Protein AF-A0A7S2V1T2-F1 (afdb_monomer_lite)

Secondary structure (DSSP, 8-state):
---TTS--S--S--HHHHHHHHHHHHHHHHHHHHS-HHHHHHHHHHHHHHHHHHHHHHHHT-----HHHHHHHHHHHHHHHHHHHHGGGTT---------------

Radius of gyration: 19.68 Å; chains: 1; bounding box: 67×36×44 Å

pLDDT: mean 87.93, std 12.63, range [47.47, 97.62]

Organism: NCBI:txid94617

Sequence (106 aa):
STSWGSLTMVGEESEYVRSLSEAVRAYVPTVRQLLSPIFFRTFCDKFATSFLLSYLGHIQRQKRINEMGTQQLLLDAYNVKTLLLTLPTTGIEDTGDDDEPAPTVP

InterPro domains:
  IPR039766 Vacuolar protein sorting-associated protein 53 [PTHR12820] (2-92)

Structure (mmCIF, N/CA/C/O backbone):
data_AF-A0A7S2V1T2-F1
#
_entry.id   AF-A0A7S2V1T2-F1
#
loop_
_atom_site.group_PDB
_atom_site.id
_atom_site.type_symbol
_atom_site.label_atom_id
_atom_site.label_alt_id
_atom_site.label_comp_id
_atom_site.label_asym_id
_atom_site.label_entity_id
_atom_site.label_seq_id
_atom_site.pdbx_PDB_ins_code
_atom_site.Cartn_x
_atom_site.Cartn_y
_atom_site.Cartn_z
_atom_site.occupancy
_atom_site.B_iso_or_equiv
_atom_site.auth_seq_id
_atom_site.auth_comp_id
_atom_site.auth_asym_id
_atom_site.auth_atom_id
_atom_site.pdbx_PDB_model_num
ATOM 1 N N . SER A 1 1 ? 3.665 -11.897 -12.465 1.00 59.91 1 SER A N 1
ATOM 2 C CA . SER A 1 1 ? 4.420 -10.683 -12.088 1.00 59.91 1 SER A CA 1
ATOM 3 C C . SER A 1 1 ? 4.460 -9.736 -13.271 1.00 59.91 1 SER A C 1
ATOM 5 O O . SER A 1 1 ? 4.668 -10.203 -14.385 1.00 59.91 1 SER A O 1
ATOM 7 N N . THR A 1 2 ? 4.288 -8.434 -13.047 1.00 74.81 2 THR A N 1
ATOM 8 C CA . THR A 1 2 ? 4.375 -7.412 -14.103 1.00 74.81 2 THR A CA 1
ATOM 9 C C . THR A 1 2 ? 5.803 -7.299 -14.637 1.00 74.81 2 THR A C 1
ATOM 11 O O . THR A 1 2 ? 6.754 -7.217 -13.858 1.00 74.81 2 THR A O 1
ATOM 14 N N . SER A 1 3 ? 5.970 -7.308 -15.961 1.00 82.56 3 SER A N 1
ATOM 15 C CA . SER A 1 3 ? 7.276 -7.135 -16.605 1.00 82.56 3 SER A CA 1
ATOM 16 C C . SER A 1 3 ? 7.571 -5.650 -16.835 1.00 82.56 3 SER A C 1
ATOM 18 O O . SER A 1 3 ? 7.332 -5.099 -17.908 1.00 82.56 3 SER A O 1
ATOM 20 N N . TRP A 1 4 ? 8.109 -4.994 -15.806 1.00 86.06 4 TRP A N 1
ATOM 21 C CA . TRP A 1 4 ? 8.408 -3.555 -15.812 1.00 86.06 4 TRP A CA 1
ATOM 22 C C . TRP A 1 4 ? 9.418 -3.118 -16.882 1.00 86.06 4 TRP A C 1
ATOM 24 O O . TRP A 1 4 ? 9.421 -1.967 -17.303 1.00 86.06 4 TRP A O 1
ATOM 34 N N . GLY A 1 5 ? 10.292 -4.023 -17.326 1.00 82.50 5 GLY A N 1
ATOM 35 C CA . GLY A 1 5 ? 11.290 -3.742 -18.360 1.00 82.50 5 GLY A CA 1
ATOM 36 C C . GLY A 1 5 ? 10.755 -3.807 -19.794 1.00 82.50 5 GLY A C 1
ATOM 37 O O . GLY A 1 5 ? 11.444 -3.367 -20.709 1.00 82.50 5 GLY A O 1
ATOM 38 N N . SER A 1 6 ? 9.556 -4.357 -19.998 1.00 86.19 6 SER A N 1
ATOM 39 C CA . SER A 1 6 ? 8.934 -4.522 -21.319 1.00 86.19 6 SER A CA 1
ATOM 40 C C . SER A 1 6 ? 7.620 -3.754 -21.455 1.00 86.19 6 SER A C 1
ATOM 42 O O . SER A 1 6 ? 6.871 -4.003 -22.395 1.00 86.19 6 SER A O 1
ATOM 44 N N . LEU A 1 7 ? 7.309 -2.864 -20.509 1.00 87.31 7 LEU A N 1
ATOM 45 C CA . LEU A 1 7 ? 6.094 -2.061 -20.560 1.00 87.31 7 LEU A CA 1
ATOM 46 C C . LEU A 1 7 ? 6.196 -1.066 -21.723 1.00 87.31 7 LEU A C 1
ATOM 48 O O . LEU A 1 7 ? 7.194 -0.355 -21.833 1.00 87.31 7 LEU A O 1
ATOM 52 N N . THR A 1 8 ? 5.196 -1.017 -22.597 1.00 85.56 8 THR A N 1
ATOM 53 C CA . THR A 1 8 ? 5.211 -0.151 -23.791 1.00 85.56 8 THR A CA 1
ATOM 54 C C . THR A 1 8 ? 4.320 1.079 -23.655 1.00 85.56 8 THR A C 1
ATOM 56 O O . THR A 1 8 ? 4.451 2.008 -24.443 1.00 85.56 8 THR A O 1
ATOM 59 N N . MET A 1 9 ? 3.416 1.091 -22.675 1.00 86.81 9 MET A N 1
ATOM 60 C CA . MET A 1 9 ? 2.464 2.170 -22.429 1.00 86.81 9 MET A CA 1
ATOM 61 C C . MET A 1 9 ? 2.100 2.205 -20.944 1.00 86.81 9 MET A C 1
ATOM 63 O O . MET A 1 9 ? 2.025 1.152 -20.309 1.00 86.81 9 MET A O 1
ATOM 67 N N . VAL A 1 10 ? 1.870 3.405 -20.412 1.00 87.56 10 VAL A N 1
ATOM 68 C CA . VAL A 1 10 ? 1.260 3.604 -19.091 1.00 87.56 10 VAL A CA 1
ATOM 69 C C . VAL A 1 10 ? -0.246 3.401 -19.219 1.00 87.56 10 VAL A C 1
ATOM 71 O O . VAL A 1 10 ? -0.878 4.002 -20.086 1.00 87.56 10 VAL A O 1
ATOM 74 N N . GLY A 1 11 ? -0.803 2.537 -18.383 1.00 87.50 11 GLY A N 1
ATOM 75 C CA . GLY A 1 11 ? -2.228 2.243 -18.346 1.00 87.50 11 GLY A CA 1
ATOM 76 C C . GLY A 1 11 ? -2.851 2.670 -17.025 1.00 87.50 11 GLY A C 1
ATOM 77 O O . GLY A 1 11 ? -2.415 3.616 -16.371 1.00 87.50 11 GLY A O 1
ATOM 78 N N . GLU A 1 12 ? -3.882 1.939 -16.626 1.00 89.81 12 GLU A N 1
ATOM 79 C CA . GLU A 1 12 ? -4.457 2.045 -15.290 1.00 89.81 12 GLU A CA 1
ATOM 80 C C . GLU A 1 12 ? -3.536 1.411 -14.240 1.00 89.81 12 GLU A C 1
ATOM 82 O O . GLU A 1 12 ? -2.479 0.860 -14.551 1.00 89.81 12 GLU A O 1
ATOM 87 N N . GLU A 1 13 ? -3.945 1.472 -12.978 1.00 88.25 13 GLU A N 1
ATOM 88 C CA . GLU A 1 13 ? -3.264 0.793 -11.877 1.00 88.25 13 GLU A CA 1
ATOM 89 C C . GLU A 1 13 ? -2.982 -0.690 -12.167 1.00 88.25 13 GLU A C 1
ATOM 91 O O . GLU A 1 13 ? -3.783 -1.406 -12.792 1.00 88.25 13 GLU A O 1
ATOM 96 N N . SER A 1 14 ? -1.836 -1.177 -11.689 1.00 90.88 14 SER A N 1
ATOM 97 C CA . SER A 1 14 ? -1.516 -2.594 -11.841 1.00 90.88 14 SER A CA 1
ATOM 98 C C . SER A 1 14 ? -2.504 -3.488 -11.090 1.00 90.88 14 SER A C 1
ATOM 100 O O . SER A 1 14 ? -3.105 -3.112 -10.084 1.00 90.88 14 SER A O 1
ATOM 102 N N . GLU A 1 15 ? -2.629 -4.734 -11.546 1.00 89.94 15 GLU A N 1
ATOM 103 C CA . GLU A 1 15 ? -3.459 -5.757 -10.899 1.00 89.94 15 GLU A CA 1
ATOM 104 C C . GLU A 1 15 ? -3.123 -5.957 -9.416 1.00 89.94 15 GLU A C 1
ATOM 106 O O . GLU A 1 15 ? -4.018 -6.198 -8.606 1.00 89.94 15 GLU A O 1
ATOM 111 N N . TYR A 1 16 ? -1.851 -5.783 -9.045 1.00 89.44 16 TYR A N 1
ATOM 112 C CA . TYR A 1 16 ? -1.423 -5.844 -7.653 1.00 89.44 16 TYR A CA 1
ATOM 113 C C . TYR A 1 16 ? -2.045 -4.714 -6.821 1.00 89.44 16 TYR A C 1
ATOM 115 O O . TYR A 1 16 ? -2.603 -4.971 -5.755 1.00 89.44 16 TYR A O 1
ATOM 123 N N . VAL A 1 17 ? -1.980 -3.471 -7.309 1.00 92.62 17 VAL A N 1
ATOM 124 C CA . VAL A 1 17 ? -2.546 -2.300 -6.616 1.00 92.62 17 VAL A CA 1
ATOM 125 C C . VAL A 1 17 ? -4.074 -2.350 -6.590 1.00 92.62 17 VAL A C 1
ATOM 127 O O . VAL A 1 17 ? -4.675 -2.010 -5.569 1.00 92.62 17 VAL A O 1
ATOM 130 N N . ARG A 1 18 ? -4.703 -2.843 -7.662 1.00 94.12 18 ARG A N 1
ATOM 131 C CA . ARG A 1 18 ? -6.153 -3.079 -7.716 1.00 94.12 18 ARG A CA 1
ATOM 132 C C . ARG A 1 18 ? -6.596 -4.085 -6.655 1.00 94.12 18 ARG A C 1
ATOM 134 O O . ARG A 1 18 ? -7.404 -3.748 -5.795 1.00 94.12 18 ARG A O 1
ATOM 141 N N . SER A 1 19 ? -5.982 -5.269 -6.642 1.00 94.44 19 SER A N 1
ATOM 142 C CA . SER A 1 19 ? -6.276 -6.327 -5.661 1.00 94.44 19 SER A CA 1
ATOM 143 C C . SER A 1 19 ? -6.050 -5.859 -4.221 1.00 94.44 19 SER A C 1
ATOM 145 O O . SER A 1 19 ? -6.830 -6.169 -3.323 1.00 94.44 19 SER A O 1
ATOM 147 N N . LEU A 1 20 ? -4.991 -5.076 -3.986 1.00 93.88 20 LEU A N 1
ATOM 148 C CA . LEU A 1 20 ? -4.730 -4.463 -2.686 1.00 93.88 20 LEU A CA 1
ATOM 149 C C . LEU A 1 20 ? -5.866 -3.521 -2.271 1.00 93.88 20 LEU A C 1
ATOM 151 O O . LEU A 1 20 ? -6.321 -3.571 -1.129 1.00 93.88 20 LEU A O 1
ATOM 155 N N . SER A 1 21 ? -6.309 -2.663 -3.189 1.00 94.19 21 SER A N 1
ATOM 156 C CA . SER A 1 21 ? -7.377 -1.693 -2.943 1.00 94.19 21 SER A CA 1
ATOM 157 C C . SER A 1 21 ? -8.700 -2.386 -2.624 1.00 94.19 21 SER A C 1
ATOM 159 O O . SER A 1 21 ? -9.382 -2.004 -1.673 1.00 94.19 21 SER A O 1
ATOM 161 N N . GLU A 1 22 ? -9.034 -3.441 -3.365 1.00 95.56 22 GLU A N 1
ATOM 162 C CA . GLU A 1 22 ? -10.206 -4.284 -3.114 1.00 95.56 22 GLU A CA 1
ATOM 163 C C . GLU A 1 22 ? -10.133 -4.964 -1.742 1.00 95.56 22 GLU A C 1
ATOM 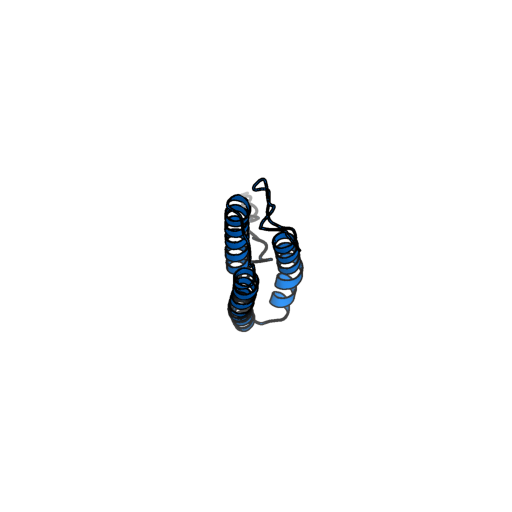165 O O . GLU A 1 22 ? -11.085 -4.884 -0.965 1.00 95.56 22 GLU A O 1
ATOM 170 N N . ALA A 1 23 ? -8.988 -5.559 -1.393 1.00 95.19 23 ALA A N 1
ATOM 171 C CA . ALA A 1 23 ? -8.794 -6.189 -0.089 1.00 95.19 23 ALA A CA 1
ATOM 172 C C . ALA A 1 23 ? -8.932 -5.178 1.060 1.00 95.19 23 ALA A C 1
ATOM 174 O O . ALA A 1 23 ? -9.615 -5.443 2.049 1.00 95.19 23 ALA A O 1
ATOM 175 N N . VAL A 1 24 ? -8.330 -3.994 0.932 1.00 94.50 24 VAL A N 1
ATOM 176 C CA . VAL A 1 24 ? -8.457 -2.928 1.935 1.00 94.50 24 VAL A CA 1
ATOM 177 C C . VAL A 1 24 ? -9.920 -2.525 2.121 1.00 94.50 24 VAL A C 1
ATOM 179 O O . VAL A 1 24 ? -10.398 -2.488 3.255 1.00 94.50 24 VAL A O 1
ATOM 182 N N . ARG A 1 25 ? -10.654 -2.286 1.028 1.00 93.44 25 ARG A N 1
ATOM 183 C CA . ARG A 1 25 ? -12.079 -1.922 1.084 1.00 93.44 25 ARG A CA 1
ATOM 184 C C . ARG A 1 25 ? -12.942 -3.020 1.705 1.00 93.44 25 ARG A C 1
ATOM 186 O O . ARG A 1 25 ? -13.879 -2.697 2.425 1.00 93.44 25 ARG A O 1
ATOM 193 N N . ALA A 1 26 ? -12.615 -4.288 1.462 1.00 94.69 26 ALA A N 1
ATOM 194 C CA . ALA A 1 26 ? -13.358 -5.421 2.005 1.00 94.69 26 ALA A CA 1
ATOM 195 C C . ALA A 1 26 ? -13.114 -5.635 3.509 1.00 94.69 26 ALA A C 1
ATOM 197 O O . ALA A 1 26 ? -14.061 -5.866 4.255 1.00 94.69 26 ALA A O 1
ATOM 198 N N . TYR A 1 27 ? -11.860 -5.563 3.972 1.00 95.50 27 TYR A N 1
ATOM 199 C CA . TYR A 1 27 ? -11.502 -6.008 5.326 1.00 95.50 27 TYR A CA 1
ATOM 200 C C . TYR A 1 27 ? -11.391 -4.888 6.362 1.00 95.50 27 TYR A C 1
ATOM 202 O O . TYR A 1 27 ? -11.673 -5.114 7.541 1.00 95.50 27 TYR A O 1
ATOM 210 N N . VAL A 1 28 ? -10.976 -3.681 5.969 1.00 95.62 28 VAL A N 1
ATOM 211 C CA . VAL A 1 28 ? -10.745 -2.586 6.927 1.00 95.62 28 VAL A CA 1
ATOM 212 C C . VAL A 1 28 ? -12.010 -2.177 7.693 1.00 95.62 28 VAL A C 1
ATOM 214 O O . VAL A 1 28 ? -11.900 -1.994 8.910 1.00 95.62 28 VAL A O 1
ATOM 217 N N . PRO A 1 29 ? -13.208 -2.100 7.076 1.00 95.06 29 PRO A N 1
ATOM 218 C CA . PRO A 1 29 ? -14.440 -1.822 7.816 1.00 95.06 29 PRO A CA 1
ATOM 219 C C . PRO A 1 29 ? -14.738 -2.876 8.890 1.00 95.06 29 PRO A C 1
ATOM 221 O O . PRO A 1 29 ? -15.096 -2.529 10.014 1.00 95.06 29 PRO A O 1
ATOM 224 N N . THR A 1 30 ? -14.513 -4.160 8.594 1.00 95.62 30 THR A N 1
ATOM 225 C CA . THR A 1 30 ? -14.679 -5.242 9.574 1.00 95.62 30 THR A CA 1
ATOM 226 C C . THR A 1 30 ? -13.689 -5.103 10.728 1.00 95.62 30 THR A C 1
ATOM 228 O O . THR A 1 30 ? -14.084 -5.191 11.886 1.00 95.62 30 THR A O 1
ATOM 231 N N . VAL A 1 31 ? -12.412 -4.816 10.449 1.00 95.88 31 VAL A N 1
ATOM 232 C CA . VAL A 1 31 ? -11.404 -4.601 11.504 1.00 95.88 31 VAL A CA 1
ATOM 233 C C . VAL A 1 31 ? -11.764 -3.405 12.388 1.00 95.88 31 VAL A C 1
ATOM 235 O O . VAL A 1 31 ? -11.587 -3.476 13.604 1.00 95.88 31 VAL A O 1
ATOM 238 N N . ARG A 1 32 ? -12.313 -2.328 11.808 1.00 96.12 32 ARG A N 1
ATOM 239 C CA . ARG A 1 32 ? -12.806 -1.169 12.568 1.00 96.12 32 ARG A CA 1
ATOM 240 C C . ARG A 1 32 ? -13.867 -1.569 13.587 1.00 96.12 32 ARG A C 1
ATOM 242 O O . ARG A 1 32 ? -13.789 -1.122 14.723 1.00 96.12 32 ARG A O 1
ATOM 249 N N . GLN A 1 33 ? -14.832 -2.400 13.199 1.00 95.44 33 GLN A N 1
ATOM 250 C CA . GLN A 1 33 ? -15.926 -2.821 14.084 1.00 95.44 33 GLN A CA 1
ATOM 251 C C . GLN A 1 33 ? -15.451 -3.709 15.247 1.00 95.44 33 GLN A C 1
ATOM 253 O O . GLN A 1 33 ? -16.118 -3.784 16.275 1.00 95.44 33 GLN A O 1
ATOM 258 N N . LEU A 1 34 ? -14.295 -4.365 15.107 1.00 96.75 34 LEU A N 1
ATOM 259 C CA . LEU A 1 34 ? -13.733 -5.268 16.118 1.00 96.75 34 LEU A CA 1
ATOM 260 C C . LEU A 1 34 ? -12.830 -4.568 17.146 1.00 96.75 34 LEU A C 1
ATOM 262 O O . LEU A 1 34 ? -12.452 -5.181 18.145 1.00 96.75 34 LEU A O 1
ATOM 266 N N . LEU A 1 35 ? -12.443 -3.314 16.906 1.00 96.25 35 LEU A N 1
ATOM 267 C CA . LEU A 1 35 ? -11.478 -2.582 17.724 1.00 96.25 35 LEU A CA 1
ATOM 268 C C . LEU A 1 35 ? -12.083 -1.284 18.259 1.00 96.25 35 LEU A C 1
ATOM 270 O O . LEU A 1 35 ? -12.879 -0.626 17.598 1.00 96.25 35 LEU A O 1
ATOM 274 N N . SER A 1 36 ? -11.641 -0.853 19.443 1.00 97.19 36 SER A N 1
ATOM 275 C CA . SER A 1 36 ? -11.948 0.509 19.892 1.00 97.19 36 SER A CA 1
ATOM 276 C C . SER A 1 36 ? -11.295 1.538 18.952 1.00 97.19 36 SER A C 1
ATOM 278 O O . SER A 1 36 ? -10.259 1.236 18.348 1.00 97.19 36 SER A O 1
ATOM 280 N N . PRO A 1 37 ? -11.814 2.777 18.859 1.00 95.38 37 PRO A N 1
ATOM 281 C CA . PRO A 1 37 ? -11.266 3.792 17.956 1.00 95.38 37 PRO A CA 1
ATOM 282 C C . PRO A 1 37 ? -9.754 4.034 18.119 1.00 95.38 37 PRO A C 1
ATOM 284 O O . PRO A 1 37 ? -9.034 4.202 17.134 1.00 95.38 37 PRO A O 1
ATOM 287 N N . ILE A 1 38 ? -9.247 3.984 19.357 1.00 96.56 38 ILE A N 1
ATOM 288 C CA . ILE A 1 38 ? -7.821 4.176 19.673 1.00 96.56 38 ILE A CA 1
ATOM 289 C C . ILE A 1 38 ? -6.978 3.005 19.143 1.00 96.56 38 ILE A C 1
ATOM 291 O O . ILE A 1 38 ? -5.923 3.210 18.530 1.00 96.56 38 ILE A O 1
ATOM 295 N N . PHE A 1 39 ? -7.445 1.769 19.343 1.00 97.56 39 PHE A N 1
ATOM 296 C CA . PHE A 1 39 ? -6.747 0.584 18.844 1.00 97.56 39 PHE A CA 1
ATOM 297 C C . PHE A 1 39 ? -6.839 0.469 17.322 1.00 97.56 39 PHE A C 1
ATOM 299 O O . PHE A 1 39 ? -5.848 0.104 16.691 1.00 97.56 39 PHE A O 1
ATOM 306 N N . PHE A 1 40 ? -7.964 0.856 16.717 1.00 97.56 40 PHE A N 1
ATOM 307 C CA . PHE A 1 40 ? -8.115 0.899 15.264 1.00 97.56 40 PHE A CA 1
ATOM 308 C C . PHE A 1 40 ? -7.162 1.909 14.611 1.00 97.56 40 PHE A C 1
ATOM 310 O O . PHE A 1 40 ? -6.506 1.589 13.619 1.00 97.56 40 PHE A O 1
ATOM 317 N N . ARG A 1 41 ? -7.008 3.106 15.1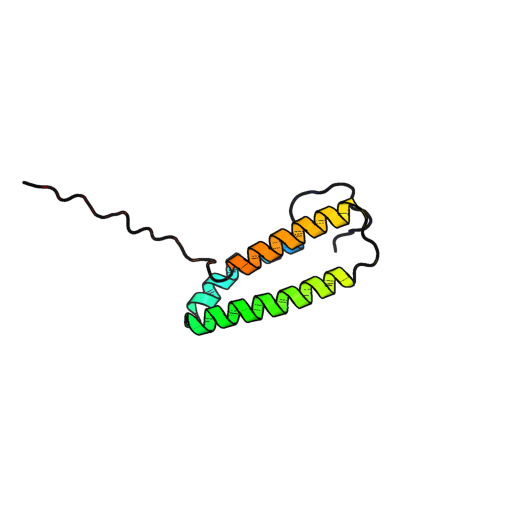95 1.00 96.88 41 ARG A N 1
ATOM 318 C CA . ARG A 1 41 ? -6.014 4.085 14.730 1.00 96.88 41 ARG A CA 1
ATOM 319 C C . ARG A 1 41 ? -4.598 3.511 14.783 1.00 96.88 41 ARG A C 1
ATOM 321 O O . ARG A 1 41 ? -3.871 3.575 13.797 1.00 96.88 41 ARG A O 1
ATOM 328 N N . THR A 1 42 ? -4.245 2.884 15.905 1.00 97.50 42 THR A N 1
ATOM 329 C CA . THR A 1 42 ? -2.938 2.232 16.078 1.00 97.50 42 THR A CA 1
ATOM 330 C C . THR A 1 42 ? -2.727 1.104 15.062 1.00 97.50 42 THR A C 1
ATOM 332 O O . THR A 1 42 ? -1.626 0.948 14.532 1.00 97.50 42 THR A O 1
ATOM 335 N N . PHE A 1 43 ? -3.770 0.323 14.768 1.00 97.31 43 PHE A N 1
ATOM 336 C CA . PHE A 1 43 ? -3.751 -0.691 13.717 1.00 97.31 43 PHE A CA 1
ATOM 337 C C . PHE A 1 43 ? -3.460 -0.067 12.348 1.00 97.31 43 PHE A C 1
ATOM 339 O O . PHE A 1 43 ? -2.540 -0.529 11.677 1.00 97.31 43 PHE A O 1
ATOM 346 N N . CYS A 1 44 ? -4.171 0.999 11.965 1.00 97.50 44 CYS A N 1
ATOM 347 C CA . CYS A 1 44 ? -3.962 1.683 10.685 1.00 97.50 44 CYS A CA 1
ATOM 348 C C . CYS A 1 44 ? -2.518 2.184 10.541 1.00 97.50 44 CYS A C 1
ATOM 350 O O . CYS A 1 44 ? -1.878 1.916 9.525 1.00 97.50 44 CYS A O 1
ATOM 352 N N . ASP A 1 45 ? -1.979 2.839 11.575 1.00 97.31 45 ASP A N 1
ATOM 353 C CA . ASP A 1 45 ? -0.611 3.373 11.566 1.00 97.31 45 ASP A CA 1
ATOM 354 C C . ASP A 1 45 ? 0.434 2.244 11.431 1.00 97.31 45 ASP A C 1
ATOM 356 O O . ASP A 1 45 ? 1.374 2.330 10.630 1.00 97.31 45 ASP A O 1
ATOM 360 N N . LYS A 1 46 ? 0.256 1.141 12.176 1.00 97.62 46 LYS A N 1
ATOM 361 C CA . LYS A 1 46 ? 1.151 -0.029 12.114 1.00 97.62 46 LYS A CA 1
ATOM 362 C C . LYS A 1 46 ? 1.062 -0.755 10.775 1.00 97.62 46 LYS A C 1
ATOM 364 O O . LYS A 1 46 ? 2.101 -1.115 10.219 1.00 97.62 46 LYS A O 1
ATOM 369 N N . PHE A 1 47 ? -0.149 -0.954 10.257 1.00 96.75 47 PHE A N 1
ATOM 370 C CA . PHE A 1 47 ? -0.377 -1.579 8.959 1.00 96.75 47 PHE A CA 1
ATOM 371 C C . PHE A 1 47 ? 0.273 -0.757 7.847 1.00 96.75 47 PHE A C 1
ATOM 373 O O . PHE A 1 47 ? 1.079 -1.299 7.096 1.00 96.75 47 PHE A O 1
ATOM 380 N N . ALA A 1 48 ? 0.004 0.552 7.789 1.00 96.69 48 ALA A N 1
ATOM 381 C CA . ALA A 1 48 ? 0.567 1.431 6.767 1.00 96.69 48 ALA A CA 1
ATOM 382 C C . ALA A 1 48 ? 2.101 1.431 6.796 1.00 96.69 48 ALA A C 1
ATOM 384 O O . ALA A 1 48 ? 2.739 1.297 5.752 1.00 96.69 48 ALA A O 1
ATOM 385 N N . THR A 1 49 ? 2.695 1.503 7.991 1.00 96.50 49 THR A N 1
ATOM 386 C CA . THR A 1 49 ? 4.155 1.459 8.159 1.00 96.50 49 THR A CA 1
ATOM 387 C C . THR A 1 49 ? 4.739 0.134 7.669 1.00 96.50 49 THR A C 1
ATOM 389 O O . THR A 1 49 ? 5.674 0.122 6.869 1.00 96.50 49 THR A O 1
ATOM 392 N N . SER A 1 50 ? 4.188 -0.996 8.123 1.00 96.69 50 SER A N 1
ATOM 393 C CA . SER A 1 50 ? 4.686 -2.323 7.747 1.00 96.69 50 SER A CA 1
ATOM 394 C C . SER A 1 50 ? 4.510 -2.598 6.253 1.00 96.69 50 SER A C 1
ATOM 396 O O . SER A 1 50 ? 5.436 -3.093 5.604 1.00 96.69 50 SER A O 1
ATOM 398 N N . PHE A 1 51 ? 3.354 -2.233 5.699 1.00 95.25 51 PHE A N 1
ATOM 399 C CA . PHE A 1 51 ? 3.052 -2.410 4.288 1.00 95.25 51 PHE A CA 1
ATOM 400 C C . PHE A 1 51 ? 3.975 -1.568 3.406 1.00 95.25 51 PHE A C 1
ATOM 402 O O . PHE A 1 51 ? 4.542 -2.093 2.451 1.00 95.25 51 PHE A O 1
ATOM 409 N N . LEU A 1 52 ? 4.182 -0.287 3.736 1.00 93.75 52 LEU A N 1
ATOM 410 C CA . LEU A 1 52 ? 5.047 0.603 2.957 1.00 93.75 52 LEU A CA 1
ATOM 411 C C . LEU A 1 52 ? 6.482 0.070 2.874 1.00 93.75 52 LEU A C 1
ATOM 413 O O . LEU A 1 52 ? 7.072 0.055 1.794 1.00 93.75 52 LEU A O 1
ATOM 417 N N . LEU A 1 53 ? 7.030 -0.414 3.993 1.00 94.19 53 LEU A N 1
ATOM 418 C CA . LEU A 1 53 ? 8.365 -1.016 4.021 1.00 94.19 53 LEU A CA 1
ATOM 419 C C . LEU A 1 53 ? 8.444 -2.269 3.140 1.00 94.19 53 LEU A C 1
ATOM 421 O O . LEU A 1 53 ? 9.401 -2.431 2.382 1.00 94.19 53 LEU A O 1
ATOM 425 N N . SER A 1 54 ? 7.425 -3.132 3.197 1.00 93.12 54 SER A N 1
ATOM 426 C CA . SER A 1 54 ? 7.339 -4.313 2.333 1.00 93.12 54 SER A CA 1
ATOM 427 C C . SER A 1 54 ? 7.253 -3.922 0.852 1.00 93.12 54 SER A C 1
ATOM 429 O O . SER A 1 54 ? 8.036 -4.416 0.038 1.00 93.12 54 SER A O 1
ATOM 431 N N . TYR A 1 55 ? 6.372 -2.981 0.508 1.00 91.94 55 TYR A N 1
ATOM 432 C CA . TYR A 1 55 ? 6.168 -2.490 -0.854 1.00 91.94 55 TYR A CA 1
ATOM 433 C C . TYR A 1 55 ? 7.455 -1.909 -1.455 1.00 91.94 55 TYR A C 1
ATOM 435 O O . TYR A 1 55 ? 7.866 -2.306 -2.548 1.00 91.94 55 TYR A O 1
ATOM 443 N N . LEU A 1 56 ? 8.153 -1.045 -0.711 1.00 91.50 56 LEU A N 1
ATOM 444 C CA . LEU A 1 56 ? 9.444 -0.495 -1.133 1.00 91.50 56 LEU A CA 1
ATOM 445 C C . LEU A 1 56 ? 10.498 -1.591 -1.317 1.00 91.50 56 LEU A C 1
ATOM 447 O O . LEU A 1 56 ? 11.218 -1.580 -2.316 1.00 91.50 56 LEU A O 1
ATOM 451 N N . GLY A 1 57 ? 10.547 -2.577 -0.418 1.00 91.44 57 GLY A N 1
ATOM 452 C CA . GLY A 1 57 ? 11.431 -3.734 -0.565 1.00 91.44 57 GLY A CA 1
ATOM 453 C C . GLY A 1 57 ? 11.158 -4.530 -1.848 1.00 91.44 57 GLY A C 1
ATOM 454 O O . GLY A 1 57 ? 12.092 -4.979 -2.515 1.00 91.44 57 GLY A O 1
ATOM 455 N N . HIS A 1 58 ? 9.894 -4.673 -2.253 1.00 88.75 58 HIS A N 1
ATOM 456 C CA . HIS A 1 58 ? 9.530 -5.332 -3.512 1.00 88.75 58 HIS A CA 1
ATOM 457 C C . HIS A 1 58 ? 9.927 -4.525 -4.754 1.00 88.75 58 HIS A C 1
ATOM 459 O O . HIS A 1 58 ? 10.368 -5.119 -5.746 1.00 88.75 58 HIS A O 1
ATOM 465 N N . ILE A 1 59 ? 9.821 -3.196 -4.692 1.00 89.00 59 ILE A N 1
ATOM 466 C CA . ILE A 1 59 ? 10.264 -2.288 -5.759 1.00 89.00 59 ILE A CA 1
ATOM 467 C C . ILE A 1 59 ? 11.781 -2.330 -5.920 1.00 89.00 59 ILE A C 1
ATOM 469 O O . ILE A 1 59 ? 12.282 -2.519 -7.026 1.00 89.00 59 ILE A O 1
ATOM 473 N N . GLN A 1 60 ? 12.524 -2.211 -4.820 1.00 87.56 60 GLN A N 1
ATOM 474 C CA . GLN A 1 60 ? 13.990 -2.170 -4.834 1.00 87.56 60 GLN A CA 1
ATOM 475 C C . GLN A 1 60 ? 14.623 -3.450 -5.396 1.00 87.56 60 GLN A C 1
ATOM 477 O O . GLN A 1 60 ? 15.761 -3.436 -5.859 1.00 87.56 60 GLN A O 1
ATOM 482 N N . ARG A 1 61 ? 13.889 -4.568 -5.388 1.00 87.44 61 ARG A N 1
ATOM 483 C CA . ARG A 1 61 ? 14.331 -5.844 -5.968 1.00 87.44 61 ARG A CA 1
ATOM 484 C C . ARG A 1 61 ? 14.158 -5.933 -7.487 1.00 87.44 61 ARG A C 1
ATOM 486 O O . ARG A 1 61 ? 14.650 -6.893 -8.087 1.00 87.44 61 ARG A O 1
ATOM 493 N N . GLN A 1 62 ? 13.466 -4.986 -8.117 1.00 86.38 62 GLN A N 1
ATOM 494 C CA . GLN A 1 62 ? 13.296 -4.971 -9.568 1.00 86.38 62 GLN A CA 1
ATOM 495 C C . GLN A 1 62 ? 14.613 -4.570 -10.245 1.00 86.38 62 GLN A C 1
ATOM 497 O O . GLN A 1 62 ? 15.147 -3.492 -10.015 1.00 86.38 62 GLN A O 1
ATOM 502 N N . LYS A 1 63 ? 15.159 -5.458 -11.086 1.00 78.38 63 LYS A N 1
ATOM 503 C CA . LYS A 1 63 ? 16.497 -5.284 -11.688 1.00 78.38 63 LYS A CA 1
ATOM 504 C C . LYS A 1 63 ? 16.507 -4.432 -12.958 1.00 78.38 63 LYS A C 1
ATOM 506 O O . LYS A 1 63 ? 17.544 -3.880 -13.308 1.00 78.38 63 LYS A O 1
ATOM 511 N N . ARG A 1 64 ? 15.395 -4.404 -13.697 1.00 85.31 64 ARG A N 1
ATOM 512 C CA . ARG A 1 64 ? 15.256 -3.687 -14.972 1.00 85.31 64 ARG A CA 1
ATOM 513 C C . ARG A 1 64 ? 13.863 -3.085 -15.055 1.00 85.31 64 ARG A C 1
ATOM 515 O O . ARG A 1 64 ? 12.878 -3.817 -15.047 1.00 85.31 64 ARG A O 1
ATOM 522 N N . ILE A 1 65 ? 13.813 -1.766 -15.151 1.00 90.12 65 ILE A N 1
ATOM 523 C CA . ILE A 1 65 ? 12.598 -0.976 -15.319 1.00 90.12 65 ILE A CA 1
ATOM 524 C C . ILE A 1 65 ? 12.897 -0.026 -16.476 1.00 90.12 65 ILE A C 1
ATOM 526 O O . ILE A 1 65 ? 13.956 0.601 -16.487 1.00 90.12 65 ILE A O 1
ATOM 530 N N . ASN A 1 66 ? 12.023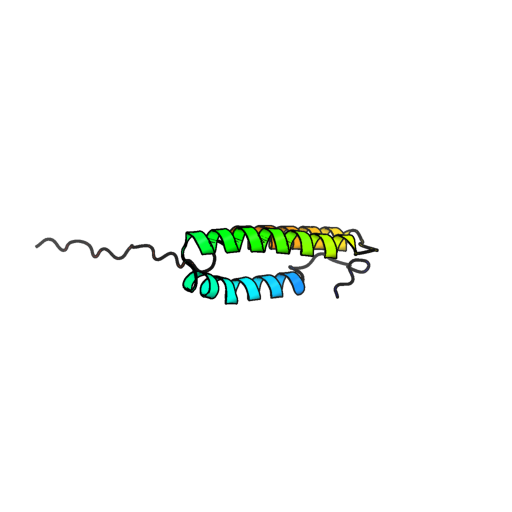 0.018 -17.477 1.00 91.50 66 ASN A N 1
ATOM 531 C CA . ASN A 1 66 ? 12.153 0.985 -18.564 1.00 91.50 66 ASN A CA 1
ATOM 532 C C . ASN A 1 66 ? 11.420 2.293 -18.202 1.00 91.50 66 ASN A C 1
ATOM 534 O O . ASN A 1 66 ? 10.840 2.417 -17.123 1.00 91.50 66 ASN A O 1
ATOM 538 N N . GLU A 1 67 ? 11.451 3.292 -19.080 1.00 93.44 67 GLU A N 1
ATOM 539 C CA . GLU A 1 67 ? 10.824 4.591 -18.803 1.00 93.44 67 GLU A CA 1
ATOM 540 C C . GLU A 1 67 ? 9.317 4.466 -18.520 1.00 93.44 67 GLU A C 1
ATOM 542 O O . GLU A 1 67 ? 8.841 4.932 -17.485 1.00 93.44 67 GLU A O 1
ATOM 547 N N . MET A 1 68 ? 8.581 3.753 -19.377 1.00 93.88 68 MET A N 1
ATOM 548 C CA . MET A 1 68 ? 7.136 3.541 -19.214 1.00 93.88 68 MET A CA 1
ATOM 549 C C . MET A 1 68 ? 6.813 2.764 -17.931 1.00 93.88 68 MET A C 1
ATOM 551 O O . MET A 1 68 ? 5.899 3.116 -17.193 1.00 93.88 68 MET A O 1
ATOM 555 N N . GLY A 1 69 ? 7.603 1.738 -17.615 1.00 92.56 69 GLY A N 1
ATOM 556 C CA . GLY A 1 69 ? 7.510 0.978 -16.373 1.00 92.56 69 GLY A CA 1
ATOM 557 C C . GLY A 1 69 ? 7.765 1.840 -15.142 1.00 92.56 69 GLY A C 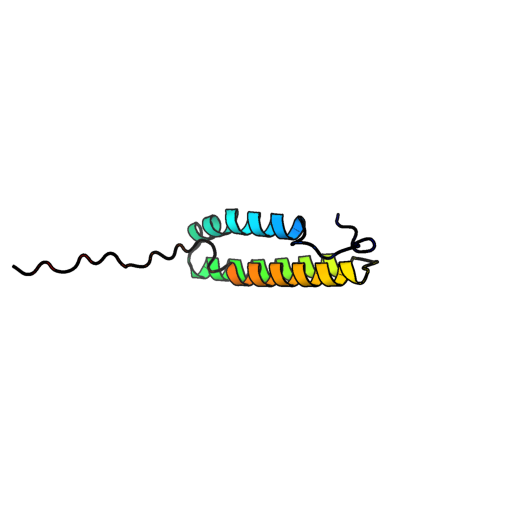1
ATOM 558 O O . GLY A 1 69 ? 7.119 1.641 -14.119 1.00 92.56 69 GLY A O 1
ATOM 559 N N . THR A 1 70 ? 8.655 2.830 -15.244 1.00 93.12 70 THR A N 1
ATOM 560 C CA . THR A 1 70 ? 8.921 3.790 -14.163 1.00 93.12 70 THR A CA 1
ATOM 561 C C . THR A 1 70 ? 7.721 4.705 -13.944 1.00 93.12 70 THR A C 1
ATOM 563 O O . THR A 1 70 ? 7.309 4.911 -12.804 1.00 93.12 70 THR A O 1
ATOM 566 N N . GLN A 1 71 ? 7.128 5.217 -15.024 1.00 94.75 71 GLN A N 1
ATOM 567 C CA . GLN A 1 71 ? 5.927 6.052 -14.956 1.00 94.75 71 GLN A CA 1
ATOM 568 C C . GLN A 1 71 ? 4.734 5.280 -14.373 1.00 94.75 71 GLN A C 1
ATOM 570 O O . GLN A 1 71 ? 4.062 5.779 -13.472 1.00 94.75 71 GLN A O 1
ATOM 575 N N . GLN A 1 72 ? 4.525 4.033 -14.804 1.00 94.81 72 GLN A N 1
ATOM 576 C CA . GLN A 1 72 ? 3.497 3.158 -14.235 1.00 94.81 72 GLN A CA 1
ATOM 577 C C . GLN A 1 72 ? 3.748 2.868 -12.750 1.00 94.81 72 GLN A C 1
ATOM 579 O O . GLN A 1 72 ? 2.821 2.891 -11.946 1.00 94.81 72 GLN A O 1
ATOM 584 N N . LEU A 1 73 ? 5.003 2.631 -12.359 1.00 93.69 73 LEU A N 1
ATOM 585 C CA . LEU A 1 73 ? 5.341 2.387 -10.962 1.00 93.69 73 LEU A CA 1
ATOM 586 C C . LEU A 1 73 ? 5.112 3.624 -10.082 1.00 93.69 73 LEU A C 1
ATOM 588 O O . LEU A 1 73 ? 4.718 3.491 -8.924 1.00 93.69 73 LEU A O 1
ATOM 592 N N . LEU A 1 74 ? 5.345 4.823 -10.621 1.00 94.25 74 LEU A N 1
ATOM 593 C CA . LEU A 1 74 ? 5.049 6.079 -9.936 1.00 94.25 74 LEU A CA 1
ATOM 594 C C . LEU A 1 74 ? 3.539 6.257 -9.718 1.00 94.25 74 LEU A C 1
ATOM 596 O O . LEU A 1 74 ? 3.136 6.632 -8.616 1.00 94.25 74 LEU A O 1
ATOM 600 N N . LEU A 1 75 ? 2.718 5.945 -10.728 1.00 95.56 75 LEU A N 1
ATOM 601 C CA . LEU A 1 75 ? 1.255 5.931 -10.611 1.00 95.56 75 LEU A CA 1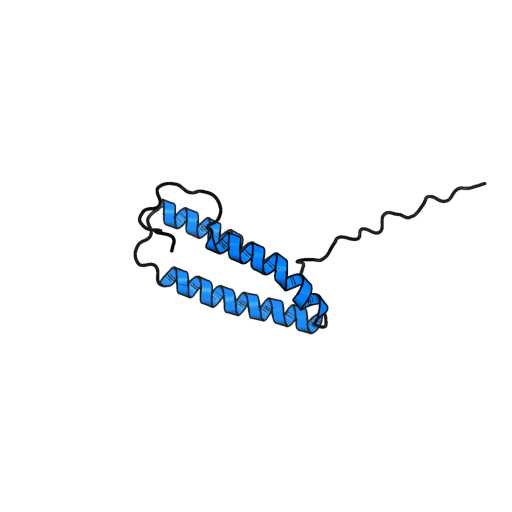
ATOM 602 C C . LEU A 1 75 ? 0.801 4.948 -9.523 1.00 95.56 75 LEU A C 1
ATOM 604 O O . LEU A 1 75 ?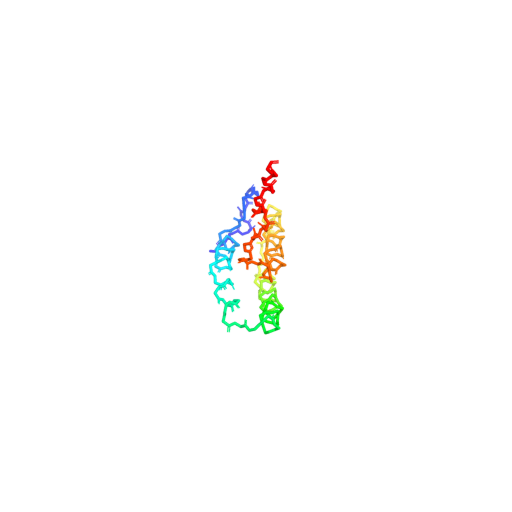 0.076 5.323 -8.603 1.00 95.56 75 LEU A O 1
ATOM 608 N N . ASP A 1 76 ? 1.297 3.714 -9.576 1.00 94.75 76 ASP A N 1
ATOM 609 C CA . ASP A 1 76 ? 0.996 2.678 -8.589 1.00 94.75 76 ASP A CA 1
ATOM 610 C C . ASP A 1 76 ? 1.410 3.105 -7.168 1.00 94.75 76 ASP A C 1
ATOM 612 O O . ASP A 1 76 ? 0.651 2.939 -6.213 1.00 94.75 76 ASP A O 1
ATOM 616 N N . ALA A 1 77 ? 2.596 3.706 -7.009 1.00 94.81 77 ALA A N 1
ATOM 617 C CA . ALA A 1 77 ? 3.072 4.213 -5.723 1.00 94.81 77 ALA A CA 1
ATOM 618 C C . ALA A 1 77 ? 2.193 5.351 -5.181 1.00 94.81 77 ALA A C 1
ATOM 620 O O . ALA A 1 77 ? 1.949 5.417 -3.973 1.00 94.81 77 ALA A O 1
ATOM 621 N N . TYR A 1 78 ? 1.696 6.226 -6.058 1.00 95.50 78 TYR A N 1
ATOM 622 C CA . TYR A 1 78 ? 0.740 7.262 -5.684 1.00 95.50 78 TYR A CA 1
ATOM 623 C C . TYR A 1 78 ? -0.585 6.654 -5.209 1.00 95.50 78 TYR A C 1
ATOM 625 O O . TYR A 1 78 ? -1.065 7.018 -4.134 1.00 95.50 78 TYR A O 1
ATOM 633 N N . ASN A 1 79 ? -1.134 5.683 -5.942 1.00 95.56 79 ASN A N 1
ATOM 634 C CA . ASN A 1 79 ? -2.386 5.017 -5.573 1.00 95.56 79 ASN A CA 1
ATOM 635 C C . ASN A 1 79 ? -2.264 4.286 -4.232 1.00 95.56 79 ASN A C 1
ATOM 637 O O . ASN A 1 79 ? -3.120 4.448 -3.363 1.00 95.56 79 ASN A O 1
ATOM 641 N N . VAL A 1 80 ? -1.162 3.563 -4.011 1.00 96.38 80 VAL A N 1
ATOM 642 C CA . VAL A 1 80 ? -0.864 2.918 -2.724 1.00 96.38 80 VAL A CA 1
ATOM 643 C C . VAL A 1 80 ? -0.780 3.948 -1.599 1.00 96.38 80 VAL A C 1
ATOM 645 O O . VAL A 1 80 ? -1.393 3.757 -0.551 1.00 96.38 80 VAL A O 1
ATOM 648 N N . LYS A 1 81 ? -0.056 5.058 -1.794 1.00 95.44 81 LYS A N 1
ATOM 649 C CA . LYS A 1 81 ? 0.042 6.126 -0.787 1.00 95.44 81 LYS A CA 1
ATOM 650 C C . LYS A 1 81 ? -1.341 6.661 -0.418 1.00 95.44 81 LYS A C 1
ATOM 652 O O . LYS A 1 81 ? -1.648 6.781 0.766 1.00 95.44 81 LYS A O 1
ATOM 657 N N . THR A 1 82 ? -2.158 6.979 -1.417 1.00 95.94 82 THR A N 1
ATOM 658 C CA . THR A 1 82 ? -3.510 7.506 -1.211 1.00 95.94 82 THR A CA 1
ATOM 659 C C . THR A 1 82 ? -4.380 6.493 -0.471 1.00 95.94 82 THR A C 1
ATOM 661 O O . THR A 1 82 ? -4.984 6.846 0.538 1.00 95.94 82 THR A O 1
ATOM 664 N N . LEU A 1 83 ? -4.359 5.220 -0.878 1.00 96.19 83 LEU A N 1
ATOM 665 C CA . LEU A 1 83 ? -5.081 4.143 -0.199 1.00 96.19 83 LEU A CA 1
ATOM 666 C C . LEU A 1 83 ? -4.705 4.050 1.288 1.00 96.19 83 LEU A C 1
ATOM 668 O O . LEU A 1 83 ? -5.589 4.035 2.145 1.00 96.19 83 LEU A O 1
ATOM 672 N N . LEU A 1 84 ? -3.405 4.050 1.607 1.00 96.31 84 LEU A N 1
ATOM 673 C CA . LEU A 1 84 ? -2.925 3.981 2.991 1.00 96.31 84 LEU A CA 1
ATOM 674 C C . LEU A 1 84 ? -3.389 5.177 3.835 1.00 96.31 84 LEU A C 1
ATOM 676 O O . LEU A 1 84 ? -3.743 5.000 4.999 1.00 96.31 84 LEU A O 1
ATOM 680 N N . LEU A 1 85 ? -3.432 6.381 3.257 1.00 95.81 85 LEU A N 1
ATOM 681 C CA . LEU A 1 85 ? -3.932 7.578 3.944 1.00 95.81 85 LEU A CA 1
ATOM 682 C C . LEU A 1 85 ? -5.443 7.513 4.215 1.00 95.81 85 LEU A C 1
ATOM 684 O O . LEU A 1 85 ? -5.903 8.084 5.201 1.00 95.81 85 LEU A O 1
ATOM 688 N N . THR A 1 86 ? -6.205 6.794 3.386 1.00 95.12 86 THR A N 1
ATOM 689 C CA . THR A 1 86 ? -7.656 6.607 3.573 1.00 95.12 86 THR A CA 1
ATOM 690 C C . THR A 1 86 ? -8.035 5.478 4.536 1.00 95.12 86 THR A C 1
ATOM 692 O O . THR A 1 86 ? -9.208 5.353 4.889 1.00 95.12 86 THR A O 1
ATOM 695 N N . LEU A 1 87 ? -7.086 4.661 5.015 1.00 94.75 87 LEU A N 1
ATOM 696 C CA . LEU A 1 87 ? -7.380 3.543 5.928 1.00 94.75 87 LEU A CA 1
ATOM 697 C C . LEU A 1 87 ? -8.222 3.947 7.154 1.00 94.75 87 LEU A C 1
ATOM 699 O O . LEU A 1 87 ? -9.225 3.279 7.417 1.00 94.75 87 LEU A O 1
ATOM 703 N N . PRO A 1 88 ? -7.909 5.043 7.881 1.00 94.50 88 PRO A N 1
ATOM 704 C CA . PRO A 1 88 ? -8.638 5.401 9.097 1.00 94.50 88 PRO A CA 1
ATOM 705 C C . PRO A 1 88 ? -10.057 5.913 8.848 1.00 94.50 88 PRO A C 1
ATOM 707 O O . PRO A 1 88 ? -10.816 6.057 9.807 1.00 94.50 88 PRO A O 1
ATOM 710 N N . THR A 1 89 ? -10.431 6.200 7.599 1.00 92.56 89 THR A N 1
ATOM 711 C CA . THR A 1 89 ? -11.759 6.700 7.199 1.00 92.56 89 THR A CA 1
ATOM 712 C C . THR A 1 89 ? -12.498 5.751 6.258 1.00 92.56 89 THR A C 1
ATOM 714 O O . THR A 1 89 ? -13.669 5.961 5.966 1.00 92.56 89 THR A O 1
ATOM 717 N N . THR A 1 90 ? -11.861 4.657 5.837 1.00 92.12 90 THR A N 1
ATOM 718 C CA . THR A 1 90 ? -12.494 3.634 4.999 1.00 92.12 90 THR A CA 1
ATOM 719 C C . THR A 1 90 ? -13.704 3.037 5.723 1.00 92.12 90 THR A C 1
ATOM 721 O O . THR A 1 90 ? -13.605 2.663 6.900 1.00 92.12 90 THR A O 1
ATOM 724 N N . GLY A 1 91 ? -14.836 2.965 5.016 1.00 82.94 91 GLY A N 1
ATOM 725 C CA . GLY A 1 91 ? -16.098 2.418 5.521 1.00 82.94 91 GLY A CA 1
ATOM 726 C C . GLY A 1 91 ? -16.847 3.312 6.511 1.00 82.94 91 GLY A C 1
ATOM 727 O O . GLY A 1 91 ? -17.754 2.820 7.171 1.00 82.94 91 GLY A O 1
ATOM 728 N N . ILE A 1 92 ? -16.462 4.584 6.659 1.00 84.62 92 ILE A N 1
ATOM 729 C CA . ILE A 1 92 ? -17.328 5.580 7.297 1.00 84.62 92 ILE A CA 1
ATOM 730 C C . ILE A 1 92 ? -18.333 6.006 6.227 1.00 84.62 92 ILE A C 1
ATOM 732 O O . ILE A 1 92 ? -17.961 6.681 5.270 1.00 84.62 92 ILE A O 1
ATOM 736 N N . GLU A 1 93 ? -19.572 5.541 6.345 1.00 66.44 93 GLU A N 1
ATOM 737 C CA . GLU A 1 93 ? -20.683 6.109 5.588 1.00 66.44 93 GLU A CA 1
ATOM 738 C C . GLU A 1 93 ? -20.921 7.519 6.132 1.00 66.44 93 GLU A C 1
ATOM 740 O O . GLU A 1 93 ? -21.001 7.711 7.347 1.00 66.44 93 GLU A O 1
ATOM 745 N N . ASP A 1 94 ? -20.963 8.511 5.246 1.00 55.38 94 ASP A N 1
ATOM 746 C CA . ASP A 1 94 ? -21.365 9.868 5.597 1.00 55.38 94 ASP A CA 1
ATOM 747 C C . ASP A 1 94 ? -22.876 9.832 5.846 1.00 55.38 94 ASP A C 1
ATOM 749 O O . ASP A 1 94 ? -23.683 10.090 4.955 1.00 55.38 94 ASP A O 1
ATOM 753 N N . THR A 1 95 ? -23.289 9.391 7.036 1.00 50.09 95 THR A N 1
ATOM 754 C CA . THR A 1 95 ? -24.639 9.655 7.532 1.00 50.09 95 THR A CA 1
ATOM 755 C C . THR A 1 95 ? -24.706 11.145 7.832 1.00 50.09 95 THR A C 1
ATOM 757 O O . THR A 1 95 ? -24.534 11.565 8.974 1.00 50.09 95 THR A O 1
ATOM 760 N N . GLY A 1 96 ? -24.869 11.944 6.778 1.00 47.47 96 GLY A N 1
ATOM 761 C CA . GLY A 1 96 ? -25.315 13.320 6.892 1.00 47.47 96 GLY A CA 1
ATOM 762 C C . GLY A 1 96 ? -26.719 13.306 7.483 1.00 47.47 96 GLY A C 1
ATOM 763 O O . GLY A 1 96 ? -27.662 12.850 6.838 1.00 47.47 96 GLY A O 1
ATOM 764 N N . ASP A 1 97 ? -26.827 13.746 8.732 1.00 48.38 97 ASP A N 1
ATOM 765 C CA . ASP A 1 97 ? -28.069 14.134 9.398 1.00 48.38 97 ASP A CA 1
ATOM 766 C C . ASP A 1 97 ? -28.718 15.322 8.649 1.00 48.38 97 ASP A C 1
ATOM 768 O O . ASP A 1 97 ? -28.642 16.462 9.096 1.00 48.38 97 ASP A O 1
ATOM 772 N N . ASP A 1 98 ? -29.346 15.064 7.499 1.00 55.41 98 ASP A N 1
ATOM 773 C CA . ASP A 1 98 ? -30.159 16.030 6.735 1.00 55.41 98 ASP A CA 1
ATOM 774 C C . ASP A 1 98 ? -31.588 15.491 6.502 1.00 55.41 98 ASP A C 1
ATOM 776 O O . ASP A 1 98 ? -32.151 15.586 5.413 1.00 55.41 98 ASP A O 1
ATOM 780 N N . ASP A 1 99 ? -32.203 14.916 7.537 1.00 53.16 99 ASP A N 1
ATOM 781 C CA . ASP A 1 99 ? -33.652 14.661 7.569 1.00 53.16 99 ASP A CA 1
ATOM 782 C C . ASP A 1 99 ? -34.238 15.233 8.873 1.00 53.16 99 ASP A C 1
ATOM 784 O O . ASP A 1 99 ? -34.770 14.529 9.731 1.00 53.16 99 ASP A O 1
ATOM 788 N N . GLU A 1 100 ? -34.080 16.548 9.066 1.00 60.56 100 GLU A N 1
ATOM 789 C CA . GLU A 1 100 ? -34.947 17.304 9.974 1.00 60.56 100 GLU A CA 1
ATOM 790 C C . GLU A 1 100 ? -36.213 17.691 9.186 1.00 60.56 100 GLU A C 1
ATOM 792 O O . GLU A 1 100 ? -36.148 18.559 8.308 1.00 60.56 100 GLU A O 1
ATOM 797 N N . PRO A 1 101 ? -37.381 17.062 9.430 1.00 60.94 101 PRO A N 1
ATOM 798 C CA . PRO A 1 101 ? -38.605 17.466 8.758 1.00 60.94 101 PRO A CA 1
ATOM 799 C C . PRO A 1 101 ? -38.993 18.869 9.231 1.00 60.94 101 PRO A C 1
ATOM 801 O O . PRO A 1 101 ? -39.164 19.115 10.426 1.00 60.94 101 PRO A O 1
ATOM 804 N N . ALA A 1 102 ? -39.135 19.789 8.273 1.00 66.19 102 ALA A N 1
ATOM 805 C CA . ALA A 1 102 ? -39.479 21.184 8.524 1.00 66.19 102 ALA A CA 1
ATOM 806 C C . ALA A 1 102 ? -40.703 21.311 9.457 1.00 66.19 102 ALA A C 1
ATOM 808 O O . ALA A 1 102 ? -41.697 20.603 9.259 1.00 66.19 102 ALA A O 1
ATOM 809 N N . PRO A 1 103 ? -40.685 22.228 10.443 1.00 65.06 103 PRO A N 1
ATOM 810 C CA . PRO A 1 103 ? -41.809 22.399 11.348 1.00 65.06 103 PRO A CA 1
ATOM 811 C C . PRO A 1 103 ? -43.032 22.891 10.565 1.00 65.06 103 PRO A C 1
ATOM 813 O O . PRO A 1 103 ? -43.059 24.008 10.049 1.00 65.06 103 PRO A O 1
ATOM 816 N N . THR A 1 104 ? -44.070 22.058 10.491 1.00 68.81 104 THR A N 1
ATOM 817 C CA . THR A 1 104 ? -45.396 22.479 10.037 1.00 68.81 104 THR A CA 1
ATOM 818 C C . THR A 1 104 ? -46.005 23.379 11.106 1.00 68.81 104 THR A C 1
ATOM 820 O O . THR A 1 104 ? -46.401 22.906 12.172 1.00 68.81 104 THR A O 1
ATOM 823 N N . VAL A 1 105 ? -46.039 24.682 10.836 1.00 64.69 105 VAL A N 1
ATOM 824 C CA . VAL A 1 105 ? -46.703 25.674 11.690 1.00 64.69 105 VAL A CA 1
ATOM 825 C C . VAL A 1 105 ? -48.214 25.672 11.376 1.00 64.69 105 VAL A C 1
ATOM 827 O O . VAL A 1 105 ? -48.555 25.614 10.192 1.00 64.69 105 VAL A O 1
ATOM 830 N N . PRO A 1 106 ? -49.098 25.682 12.396 1.00 68.31 106 PRO A N 1
ATOM 831 C CA . PRO A 1 106 ? -50.559 25.648 12.241 1.00 68.31 106 PRO A CA 1
ATOM 832 C C . PRO A 1 106 ? -51.175 26.930 11.667 1.00 68.31 106 PRO A C 1
ATOM 834 O O . PRO A 1 106 ? -50.578 28.019 11.837 1.00 68.31 106 PRO A O 1
#

Foldseek 3Di:
DDPQQPDPAADDADPVLVVVLVVLLVPLLVVPVVDDLVVSVVVLVVCLVVVVVVVVVVVVPDPHHDPRSVVNVVNSVVSSVVSSVCSSVRPPDPPPPPPPPDDDDD